Protein AF-A0A971BZM5-F1 (afdb_monomer_lite)

Secondary structure (DSSP, 8-state):
--TT-HHHHHHHHHHHHHHHHHH-TTSPPPEEEEEEEEEESSTTTT-PPTT-------EEEEEEEEEETTEEEEEEEESS-EEEE-------

Foldseek 3Di:
DPPPDVLQVVQVVVVQVVVCVVVDVPWARKDWPDKDWDFAQWPCLPADDPPDDIDRDGFTWMWIWIDIPNDIWIWTGGSPDIDTRPPDDPDD

pLDDT: mean 78.95, std 13.73, range [35.59, 91.06]

Structure (mmCIF, N/CA/C/O backbone):
data_AF-A0A971BZM5-F1
#
_entry.id   AF-A0A971BZM5-F1
#
loop_
_atom_site.group_PDB
_atom_site.id
_atom_site.type_symbol
_atom_site.label_atom_id
_atom_site.label_alt_id
_atom_site.label_comp_id
_atom_site.label_asym_id
_atom_site.label_entity_id
_atom_site.label_seq_id
_atom_site.pdbx_PDB_ins_code
_atom_site.Cartn_x
_atom_site.Cartn_y
_atom_site.Cartn_z
_atom_site.occupancy
_atom_site.B_iso_or_equiv
_atom_site.auth_seq_id
_atom_site.auth_comp_id
_atom_site.auth_asym_id
_atom_site.auth_atom_id
_atom_site.pdbx_PDB_model_num
ATOM 1 N N . MET A 1 1 ? 12.834 -19.500 -0.166 1.00 43.06 1 MET A N 1
ATOM 2 C CA . MET A 1 1 ? 12.348 -18.820 1.060 1.00 43.06 1 MET A CA 1
ATOM 3 C C . MET A 1 1 ? 12.535 -17.315 0.870 1.00 43.06 1 MET A C 1
ATOM 5 O O . MET A 1 1 ? 13.674 -16.885 0.804 1.00 43.06 1 MET A O 1
ATOM 9 N N . CYS A 1 2 ? 11.463 -16.529 0.698 1.00 49.62 2 CYS A N 1
ATOM 10 C CA . CYS A 1 2 ? 11.539 -15.141 0.187 1.00 49.62 2 CYS A CA 1
ATOM 11 C C . CYS A 1 2 ? 11.099 -14.046 1.188 1.00 49.62 2 CYS A C 1
ATOM 13 O O . CYS A 1 2 ? 10.929 -12.898 0.800 1.00 49.62 2 CYS A O 1
ATOM 15 N N . LEU A 1 3 ? 10.954 -14.356 2.483 1.00 47.19 3 LEU A N 1
ATOM 16 C CA . LEU A 1 3 ? 10.614 -13.376 3.539 1.00 47.19 3 LEU A CA 1
ATOM 17 C C . LEU A 1 3 ? 11.845 -12.644 4.129 1.00 47.19 3 LEU A C 1
ATOM 19 O O . LEU A 1 3 ? 11.790 -12.089 5.229 1.00 47.19 3 LEU A O 1
ATOM 23 N N . GLY A 1 4 ? 12.970 -12.662 3.407 1.00 53.75 4 GLY A N 1
ATOM 24 C CA . GLY A 1 4 ? 14.235 -12.044 3.815 1.00 53.75 4 GLY A CA 1
ATOM 25 C C . GLY A 1 4 ? 14.495 -10.655 3.229 1.00 53.75 4 GLY A C 1
ATOM 26 O O . GLY A 1 4 ? 15.492 -10.045 3.598 1.00 53.75 4 GLY A O 1
ATOM 27 N N . ASP A 1 5 ? 13.643 -10.149 2.331 1.00 68.00 5 ASP A N 1
ATOM 28 C CA . ASP A 1 5 ? 13.939 -8.904 1.620 1.00 68.00 5 ASP A CA 1
ATOM 29 C C . ASP A 1 5 ? 13.781 -7.674 2.545 1.00 68.00 5 ASP A C 1
ATOM 31 O O . ASP A 1 5 ? 12.672 -7.389 3.024 1.00 68.00 5 ASP A O 1
ATOM 35 N N . PRO A 1 6 ? 14.866 -6.928 2.836 1.00 80.12 6 PRO A N 1
ATOM 36 C CA . PRO A 1 6 ? 14.811 -5.772 3.731 1.00 80.12 6 PRO A CA 1
ATOM 37 C C . PRO A 1 6 ? 13.936 -4.646 3.164 1.00 80.12 6 PRO A C 1
ATOM 39 O O . PRO A 1 6 ? 13.367 -3.860 3.929 1.00 80.12 6 PRO A O 1
ATOM 42 N N . THR A 1 7 ? 13.769 -4.594 1.839 1.00 83.31 7 THR A N 1
ATOM 43 C CA . THR A 1 7 ? 12.906 -3.623 1.161 1.00 83.31 7 THR A CA 1
ATOM 44 C C . THR A 1 7 ? 11.456 -3.834 1.563 1.00 83.31 7 THR A C 1
ATOM 46 O O . THR A 1 7 ? 10.776 -2.874 1.918 1.00 83.31 7 THR A O 1
ATOM 49 N N . VAL A 1 8 ? 10.987 -5.086 1.603 1.00 82.69 8 VAL A N 1
ATOM 50 C CA . VAL A 1 8 ? 9.599 -5.407 1.974 1.00 82.69 8 VAL A CA 1
ATOM 51 C C . VAL A 1 8 ? 9.287 -4.948 3.396 1.00 82.69 8 VAL A C 1
ATOM 53 O O . VAL A 1 8 ? 8.273 -4.289 3.619 1.00 82.69 8 VAL A O 1
ATOM 56 N N . ARG A 1 9 ? 10.179 -5.220 4.357 1.00 84.69 9 ARG A N 1
ATOM 57 C CA . ARG A 1 9 ? 10.003 -4.770 5.751 1.00 84.69 9 ARG A CA 1
ATOM 58 C C . ARG A 1 9 ? 9.880 -3.249 5.841 1.00 84.69 9 ARG A C 1
ATOM 60 O O . ARG A 1 9 ? 9.016 -2.736 6.552 1.00 84.69 9 ARG A O 1
ATOM 67 N N . ARG A 1 10 ? 10.709 -2.528 5.080 1.00 87.62 10 ARG A N 1
ATOM 68 C CA . ARG A 1 10 ? 10.663 -1.064 5.007 1.00 87.62 10 ARG A CA 1
ATOM 69 C C . ARG A 1 10 ? 9.354 -0.568 4.394 1.00 87.62 10 ARG A C 1
ATOM 71 O O . ARG A 1 10 ? 8.734 0.335 4.949 1.00 87.62 10 ARG A O 1
ATOM 78 N N . LEU A 1 11 ? 8.915 -1.169 3.291 1.00 88.75 11 LEU A N 1
ATOM 79 C CA . LEU A 1 11 ? 7.674 -0.812 2.602 1.00 88.75 11 LEU A CA 1
ATOM 80 C C . LEU A 1 11 ? 6.440 -1.055 3.475 1.00 88.75 11 LEU A C 1
ATOM 82 O O . LEU A 1 11 ? 5.570 -0.192 3.544 1.00 88.75 11 LEU A O 1
ATOM 86 N N . VAL A 1 12 ? 6.398 -2.174 4.199 1.00 89.12 12 VAL A N 1
ATOM 87 C CA . VAL A 1 12 ? 5.345 -2.474 5.179 1.00 89.12 12 VAL A CA 1
ATOM 88 C C . VAL A 1 12 ? 5.320 -1.429 6.290 1.00 89.12 12 VAL A C 1
ATOM 90 O O . VAL A 1 12 ? 4.262 -0.883 6.591 1.00 89.12 12 VAL A O 1
ATOM 93 N N . SER A 1 13 ? 6.479 -1.083 6.857 1.00 89.31 13 SER A N 1
ATOM 94 C CA . SER A 1 13 ? 6.552 -0.038 7.882 1.00 89.31 13 SER A CA 1
ATOM 95 C C . SER A 1 13 ? 6.067 1.318 7.359 1.00 89.31 13 SER A C 1
ATOM 97 O O . SER A 1 13 ? 5.389 2.044 8.088 1.00 89.31 13 SER A O 1
ATOM 99 N N . LEU A 1 14 ? 6.392 1.666 6.109 1.00 90.00 14 LEU A N 1
ATOM 100 C CA . LEU A 1 14 ? 5.908 2.889 5.466 1.00 90.00 14 LEU A CA 1
ATOM 101 C C . LEU A 1 14 ? 4.392 2.845 5.241 1.00 90.00 14 LEU A C 1
ATOM 103 O O . LEU A 1 14 ? 3.718 3.828 5.543 1.00 90.00 14 LEU A O 1
ATOM 107 N N . ALA A 1 15 ? 3.861 1.713 4.768 1.00 89.88 15 ALA A N 1
ATOM 108 C CA . ALA A 1 15 ? 2.436 1.498 4.528 1.00 89.88 15 ALA A CA 1
ATOM 109 C C . ALA A 1 15 ? 1.622 1.613 5.825 1.00 89.88 15 ALA A C 1
ATOM 111 O O . ALA A 1 15 ? 0.659 2.374 5.885 1.00 89.88 15 ALA A O 1
ATOM 112 N N . SER A 1 16 ? 2.042 0.928 6.891 1.00 88.69 16 SER A N 1
ATOM 113 C CA . SER A 1 16 ? 1.366 0.977 8.191 1.00 88.69 16 SER A CA 1
ATOM 114 C C . SER A 1 16 ? 1.422 2.370 8.817 1.00 88.69 16 SER A C 1
ATOM 116 O O . SER A 1 16 ? 0.428 2.833 9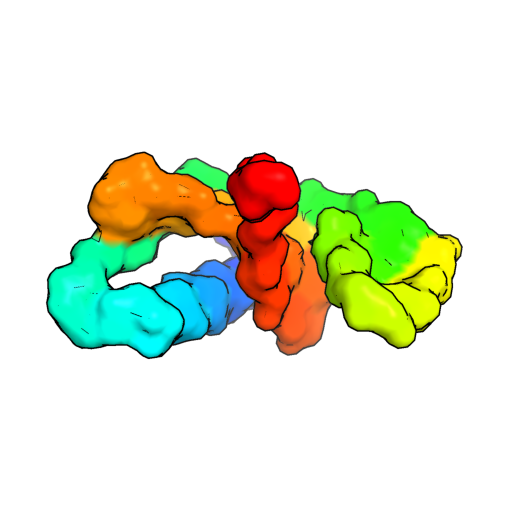.376 1.00 88.69 16 SER A O 1
ATOM 118 N N . ALA A 1 17 ? 2.557 3.070 8.706 1.00 89.44 17 ALA A N 1
ATOM 119 C CA . ALA A 1 17 ? 2.680 4.439 9.200 1.00 89.44 17 ALA A CA 1
ATOM 120 C C . ALA A 1 17 ? 1.805 5.420 8.404 1.00 89.44 17 ALA A C 1
ATOM 122 O O . ALA A 1 17 ? 1.180 6.302 8.993 1.00 89.44 17 ALA A O 1
ATOM 123 N N . ASP A 1 18 ? 1.740 5.265 7.081 1.00 89.38 18 ASP A N 1
ATOM 124 C CA . ASP A 1 18 ? 0.847 6.039 6.218 1.00 89.38 18 ASP A CA 1
ATOM 125 C C . ASP A 1 18 ? -0.624 5.788 6.565 1.00 89.38 18 ASP A C 1
ATOM 127 O O . ASP A 1 18 ? -1.364 6.743 6.801 1.00 89.38 18 ASP A O 1
ATOM 131 N N . LEU A 1 19 ? -1.024 4.521 6.708 1.00 88.56 19 LEU A N 1
ATOM 132 C CA . LEU A 1 19 ? -2.391 4.153 7.068 1.00 88.56 19 LEU A CA 1
ATOM 133 C C . LEU A 1 19 ? -2.781 4.721 8.434 1.00 88.56 19 LEU A C 1
ATOM 135 O O . LEU A 1 19 ? -3.839 5.327 8.573 1.00 88.56 19 LEU A O 1
ATOM 139 N N . LYS A 1 20 ? -1.897 4.615 9.431 1.00 88.69 20 LYS A N 1
ATOM 140 C CA . LYS A 1 20 ? -2.133 5.170 10.770 1.00 88.69 20 LYS A CA 1
ATOM 141 C C . LYS A 1 20 ? -2.259 6.696 10.755 1.00 88.69 20 LYS A C 1
ATOM 143 O O . LYS A 1 20 ? -3.083 7.241 11.482 1.00 88.69 20 LYS A O 1
ATOM 148 N N . ARG A 1 21 ? -1.495 7.396 9.907 1.00 88.06 21 ARG A N 1
ATOM 149 C CA . ARG A 1 21 ? -1.651 8.850 9.715 1.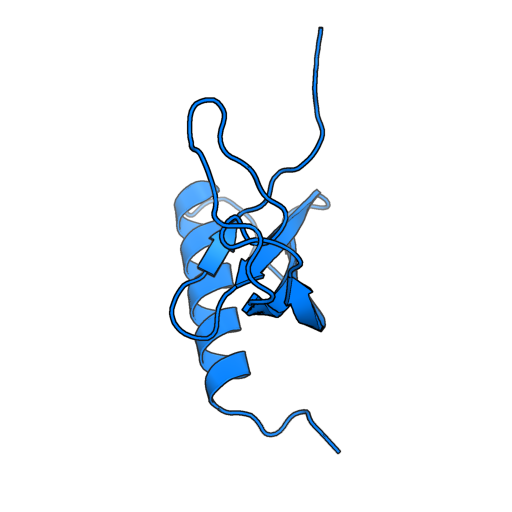00 88.06 21 ARG A CA 1
ATOM 150 C C . ARG A 1 21 ? -2.986 9.206 9.064 1.00 88.06 21 ARG A C 1
ATOM 152 O O . ARG A 1 21 ? -3.603 10.176 9.484 1.00 88.06 21 ARG A O 1
ATOM 159 N N . ARG A 1 22 ? -3.444 8.425 8.080 1.00 85.94 22 ARG A N 1
ATOM 160 C CA . ARG A 1 22 ? -4.731 8.646 7.393 1.00 85.94 22 ARG A CA 1
ATOM 161 C C . ARG A 1 22 ? -5.933 8.374 8.288 1.00 85.94 22 ARG A C 1
ATOM 163 O O . ARG A 1 22 ? -6.874 9.157 8.297 1.00 85.94 22 ARG A O 1
ATOM 170 N N . LEU A 1 23 ? -5.899 7.262 9.018 1.00 85.38 23 LEU A N 1
ATOM 171 C CA . LEU A 1 23 ? -6.976 6.849 9.915 1.00 85.38 23 LEU A CA 1
ATOM 172 C C . LEU A 1 23 ? -6.957 7.611 11.251 1.00 85.38 23 LEU A C 1
ATOM 174 O O . LEU A 1 23 ? -7.944 7.606 11.985 1.00 85.38 23 LEU A O 1
A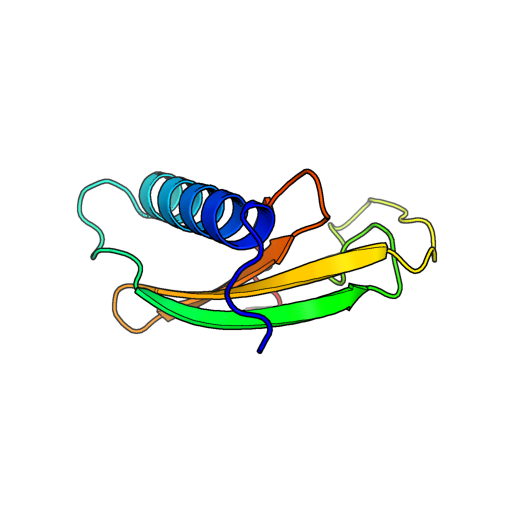TOM 178 N N . GLY A 1 24 ? -5.839 8.256 11.580 1.00 85.31 24 GLY A N 1
ATOM 179 C CA . GLY A 1 24 ? -5.649 9.008 12.811 1.00 85.31 24 GLY A CA 1
ATOM 180 C C . GLY A 1 24 ? -5.271 8.140 14.022 1.00 85.31 24 GLY A C 1
ATOM 181 O O . GLY A 1 24 ? -5.329 6.910 13.983 1.00 85.31 24 GLY A O 1
ATOM 182 N N . PRO A 1 25 ? -4.898 8.778 15.147 1.00 80.25 25 PRO A N 1
ATOM 183 C CA . PRO A 1 25 ? -4.362 8.098 16.331 1.00 80.25 25 PRO A CA 1
ATOM 184 C C . PRO A 1 25 ? -5.382 7.220 17.069 1.00 80.25 25 PRO A C 1
ATOM 186 O O . PRO A 1 25 ? -4.984 6.373 17.861 1.00 80.25 25 PRO A O 1
ATOM 189 N N . LYS A 1 26 ? -6.683 7.427 16.824 1.00 79.56 26 LYS A N 1
ATOM 190 C CA . LYS A 1 26 ? -7.777 6.654 17.433 1.00 79.56 26 LYS A CA 1
ATOM 191 C C . LYS A 1 26 ? -8.082 5.350 16.700 1.00 79.56 26 LYS A C 1
ATOM 193 O O . LYS A 1 26 ? -8.824 4.526 17.224 1.00 79.56 26 LYS A O 1
ATOM 198 N N . SER A 1 27 ? -7.552 5.179 15.496 1.00 82.00 27 SER A N 1
ATOM 199 C CA . SER A 1 27 ? -7.829 3.991 14.705 1.00 82.00 27 SER A CA 1
ATOM 200 C C . SER A 1 27 ? -6.950 2.819 15.141 1.00 82.00 27 SER A C 1
ATOM 202 O O . SER A 1 27 ? -5.802 3.027 15.553 1.00 82.00 27 SER A O 1
ATOM 204 N N . PRO A 1 28 ? -7.474 1.585 15.070 1.00 85.25 28 PRO A N 1
ATOM 205 C CA . PRO A 1 28 ? -6.745 0.398 15.489 1.00 85.25 28 PRO A CA 1
ATOM 206 C C . PRO A 1 28 ? -5.472 0.199 14.664 1.00 85.25 28 PRO A C 1
ATOM 208 O O . PRO A 1 28 ? -5.362 0.638 13.514 1.00 85.25 28 PRO A O 1
ATOM 211 N N . VAL A 1 29 ? -4.495 -0.472 15.277 1.00 84.44 29 VAL A N 1
ATOM 212 C CA . VAL A 1 29 ? -3.201 -0.744 14.647 1.00 84.44 29 VAL A CA 1
ATOM 213 C C . VAL A 1 29 ? -3.439 -1.519 13.349 1.00 84.44 29 VAL A C 1
ATOM 215 O O . VAL A 1 29 ? -4.113 -2.546 13.383 1.00 84.44 29 VAL A O 1
ATOM 218 N N . PRO A 1 30 ? -2.931 -1.034 12.205 1.00 88.81 30 PRO A N 1
ATOM 219 C CA . PRO A 1 30 ? -3.088 -1.745 10.952 1.00 88.81 30 PRO A CA 1
ATOM 220 C C . PRO A 1 30 ? -2.273 -3.038 10.971 1.00 88.81 30 PRO A C 1
ATOM 222 O O . PRO A 1 30 ? -1.053 -3.013 11.153 1.00 88.81 30 PRO A O 1
ATOM 225 N N . GLU A 1 31 ? -2.955 -4.157 10.764 1.00 89.62 31 GLU A N 1
ATOM 226 C CA . GLU A 1 31 ? -2.357 -5.483 10.682 1.00 89.62 31 GLU A CA 1
ATOM 227 C C . GLU A 1 31 ? -2.032 -5.837 9.237 1.00 89.62 31 GLU A C 1
ATOM 229 O O . GLU A 1 31 ? -2.827 -5.613 8.327 1.00 89.62 31 GLU A O 1
ATOM 234 N N . VAL A 1 32 ? -0.861 -6.427 9.018 1.00 90.56 32 VAL A N 1
ATOM 235 C CA . VAL A 1 32 ? -0.444 -6.888 7.694 1.00 90.56 32 VAL A CA 1
ATOM 236 C C . VAL A 1 32 ? -1.061 -8.256 7.445 1.00 90.56 32 VAL A C 1
ATOM 238 O O . VAL A 1 32 ? -0.702 -9.227 8.105 1.00 90.56 32 VAL A O 1
ATOM 241 N N . LYS A 1 33 ? -1.982 -8.343 6.487 1.00 91.06 33 LYS A N 1
ATOM 242 C CA . LYS A 1 33 ? -2.643 -9.600 6.115 1.00 91.06 33 LYS A CA 1
ATOM 243 C C . LYS A 1 33 ? -1.826 -10.392 5.110 1.00 91.06 33 LYS A C 1
ATOM 245 O O . LYS A 1 33 ? -1.698 -11.603 5.249 1.00 91.06 33 LYS A O 1
ATOM 250 N N . ALA A 1 34 ? -1.279 -9.714 4.106 1.00 88.31 34 ALA A N 1
ATOM 251 C CA . ALA A 1 34 ? -0.500 -10.356 3.059 1.00 88.31 34 ALA A CA 1
ATOM 252 C C . ALA A 1 34 ? 0.491 -9.381 2.429 1.00 88.31 34 ALA A C 1
ATOM 254 O O . ALA A 1 34 ? 0.229 -8.183 2.326 1.00 88.31 34 ALA A O 1
ATOM 255 N N . VAL A 1 35 ? 1.621 -9.913 1.966 1.00 89.44 35 VAL A N 1
ATOM 256 C CA . VAL A 1 35 ? 2.550 -9.191 1.099 1.00 89.44 35 VAL A CA 1
ATOM 257 C C . VAL A 1 35 ? 2.976 -10.113 -0.028 1.00 89.44 35 VAL A C 1
ATOM 259 O O . VAL A 1 35 ? 3.470 -11.209 0.229 1.00 89.44 35 VAL A O 1
ATOM 262 N N . ALA A 1 36 ? 2.789 -9.670 -1.267 1.00 86.81 36 ALA A N 1
ATOM 263 C CA . ALA A 1 36 ? 3.175 -10.423 -2.452 1.00 86.81 36 ALA A CA 1
ATOM 264 C C . ALA A 1 36 ? 3.948 -9.529 -3.432 1.00 86.81 36 ALA A C 1
ATOM 266 O O . ALA A 1 36 ? 3.551 -8.377 -3.627 1.00 86.81 36 ALA A O 1
ATOM 267 N N . PRO A 1 37 ? 5.033 -10.018 -4.056 1.00 87.25 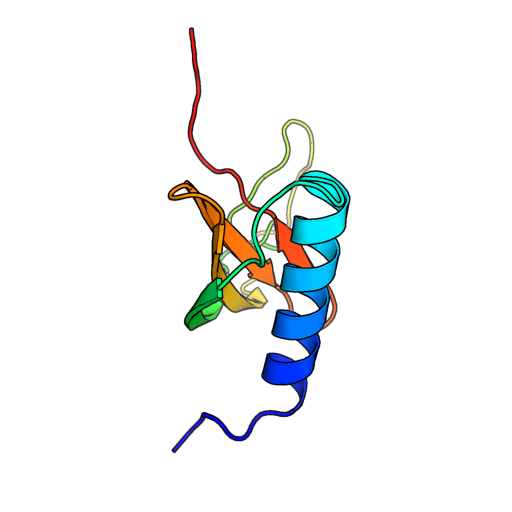37 PRO A N 1
ATOM 268 C CA . PRO A 1 37 ? 5.628 -9.344 -5.204 1.00 87.25 37 PRO A CA 1
ATOM 269 C C . PRO A 1 37 ? 4.636 -9.361 -6.372 1.00 87.25 37 PRO A C 1
ATOM 271 O O . PRO A 1 37 ? 3.993 -10.380 -6.627 1.00 87.25 37 PRO A O 1
ATOM 274 N N . VAL A 1 38 ? 4.480 -8.223 -7.044 1.00 86.88 38 VAL A N 1
ATOM 275 C CA . VAL A 1 38 ? 3.560 -8.055 -8.176 1.00 86.88 38 VAL A CA 1
ATOM 276 C C . VAL A 1 38 ? 4.237 -7.194 -9.232 1.00 86.88 38 VAL A C 1
ATOM 278 O O . VAL A 1 38 ? 4.783 -6.137 -8.917 1.00 86.88 38 VAL A O 1
ATOM 281 N N . ASP A 1 39 ? 4.162 -7.634 -10.483 1.00 85.62 39 ASP A N 1
ATOM 282 C CA . ASP A 1 39 ? 4.567 -6.845 -11.640 1.00 85.62 39 ASP A CA 1
ATOM 283 C C . ASP A 1 39 ? 3.359 -6.061 -12.153 1.00 85.62 39 ASP A C 1
ATOM 285 O O . ASP A 1 39 ? 2.384 -6.625 -12.653 1.00 85.62 39 ASP A O 1
ATOM 289 N N . TRP A 1 40 ? 3.395 -4.745 -11.972 1.00 86.56 40 TRP A N 1
ATOM 290 C CA . TRP A 1 40 ? 2.312 -3.866 -12.393 1.00 86.56 40 TRP A CA 1
ATOM 291 C C . TRP A 1 40 ? 2.410 -3.604 -13.893 1.00 86.56 40 TRP A C 1
ATOM 293 O O . TRP A 1 40 ? 3.495 -3.255 -14.344 1.00 86.56 40 TRP A O 1
ATOM 303 N N . PRO A 1 41 ? 1.321 -3.705 -14.671 1.00 78.88 41 PRO A N 1
ATOM 304 C CA . PRO A 1 41 ? 1.362 -3.496 -16.123 1.00 78.88 41 PRO A CA 1
ATOM 305 C C . PRO A 1 41 ? 1.596 -2.028 -16.527 1.00 78.88 41 PRO A C 1
ATOM 307 O O . PRO A 1 41 ? 1.891 -1.740 -17.686 1.00 78.88 41 PRO A O 1
ATOM 310 N N . ASP A 1 42 ? 1.467 -1.101 -15.579 1.00 79.44 42 ASP A N 1
ATOM 311 C CA . ASP A 1 42 ? 1.576 0.337 -15.780 1.00 79.44 42 ASP A CA 1
ATOM 312 C C . ASP A 1 42 ? 2.308 1.026 -14.616 1.00 79.44 42 ASP A C 1
ATOM 314 O O . ASP A 1 42 ? 2.312 0.556 -13.472 1.00 79.44 42 ASP A O 1
ATOM 318 N N . ALA A 1 43 ? 2.875 2.206 -14.891 1.00 72.94 43 ALA A N 1
ATOM 319 C CA . ALA A 1 43 ? 3.515 3.061 -13.884 1.00 72.94 43 ALA A CA 1
ATOM 320 C C . ALA A 1 43 ? 2.531 3.623 -12.835 1.00 72.94 43 ALA A C 1
ATOM 322 O O . ALA A 1 43 ? 2.948 4.234 -11.848 1.00 72.94 43 ALA A O 1
ATOM 323 N N . GLY A 1 44 ? 1.223 3.443 -13.039 1.00 71.44 44 GLY A N 1
ATOM 324 C CA . GLY A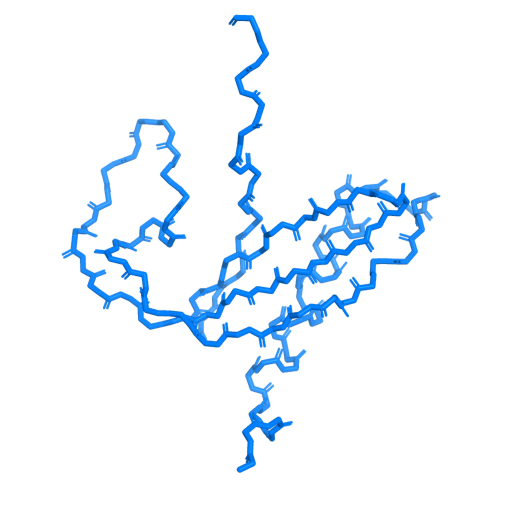 1 44 ? 0.179 3.755 -12.068 1.00 71.44 44 GLY A CA 1
ATOM 325 C C . GLY A 1 44 ? 0.044 2.695 -10.980 1.00 71.44 44 GLY A C 1
ATOM 326 O O . GLY A 1 44 ? -0.763 2.883 -10.065 1.00 71.44 44 GLY A O 1
ATOM 327 N N . LEU A 1 45 ? 0.846 1.624 -11.041 1.00 75.94 45 LEU A N 1
ATOM 328 C CA . LEU A 1 45 ? 0.838 0.507 -10.101 1.00 75.94 45 LEU A CA 1
ATOM 329 C C . LEU A 1 45 ? -0.568 -0.092 -9.975 1.00 75.94 45 LEU A C 1
ATOM 331 O O . LEU A 1 45 ? -1.014 -0.391 -8.871 1.00 75.94 45 LEU A O 1
ATOM 335 N N . GLY A 1 46 ? -1.323 -0.167 -11.078 1.00 67.00 46 GLY A N 1
ATOM 336 C CA . GLY A 1 46 ? -2.713 -0.635 -11.075 1.00 67.00 46 GLY A CA 1
ATOM 337 C C . GLY A 1 46 ? -3.688 0.276 -10.315 1.00 67.00 46 GLY A C 1
ATOM 338 O O . GLY A 1 46 ? -4.786 -0.156 -9.967 1.00 67.00 46 GLY A O 1
ATOM 339 N N . CYS A 1 47 ? -3.290 1.518 -10.021 1.00 71.38 47 CYS A N 1
ATOM 340 C CA . CYS A 1 47 ? -4.106 2.511 -9.334 1.00 71.38 47 CYS A CA 1
ATOM 341 C C . CYS A 1 47 ? -4.104 3.862 -10.075 1.00 71.38 47 CYS A C 1
ATOM 343 O O . CYS A 1 47 ? -3.498 4.840 -9.600 1.00 71.38 47 CYS A O 1
ATOM 345 N N . PRO A 1 48 ? -4.750 3.918 -11.256 1.00 65.94 48 PRO A N 1
ATOM 346 C CA . PRO A 1 48 ? -4.785 5.122 -12.067 1.00 65.94 48 PRO A CA 1
ATOM 347 C C . PRO A 1 48 ? -5.548 6.230 -11.333 1.00 65.94 48 PRO A C 1
ATOM 349 O O . PRO A 1 48 ? -6.714 6.076 -10.977 1.00 65.94 48 PRO A O 1
ATOM 352 N N . GLU A 1 49 ? -4.882 7.356 -11.074 1.00 64.06 49 GLU A N 1
ATOM 353 C CA . GLU A 1 49 ? -5.568 8.576 -10.646 1.00 64.06 49 GLU A CA 1
ATOM 354 C C . GLU A 1 49 ? -6.255 9.219 -11.855 1.00 64.06 49 GLU A C 1
ATOM 356 O O . GLU A 1 49 ? -5.663 9.317 -12.935 1.00 64.06 49 GLU A O 1
ATOM 361 N N . ALA A 1 50 ? -7.492 9.686 -11.668 1.00 62.84 50 ALA A N 1
ATOM 362 C CA . ALA A 1 50 ? -8.228 10.394 -12.707 1.00 62.84 50 ALA A CA 1
ATOM 363 C C . ALA A 1 50 ? -7.422 11.611 -13.199 1.00 62.84 50 ALA A C 1
ATOM 365 O O . ALA A 1 50 ? -6.982 12.441 -12.404 1.00 62.84 50 ALA A O 1
ATOM 366 N N . GLY A 1 51 ? -7.211 11.695 -14.514 1.00 64.62 51 GLY A N 1
ATOM 367 C CA . GLY A 1 51 ? -6.482 12.794 -15.153 1.00 64.62 51 GLY A CA 1
ATOM 368 C C . GLY A 1 51 ? -4.965 12.607 -15.276 1.00 64.62 51 GLY A C 1
ATOM 369 O O . GLY A 1 51 ? -4.309 13.485 -15.833 1.00 64.62 51 GLY A O 1
ATOM 370 N N . LYS A 1 52 ? -4.387 11.486 -14.816 1.00 67.88 52 LYS A N 1
ATOM 371 C CA . LYS A 1 52 ? -2.970 11.163 -15.060 1.00 67.88 52 LYS A CA 1
ATOM 372 C C . LYS A 1 52 ? -2.816 10.101 -16.144 1.00 67.88 52 LYS A C 1
ATOM 374 O O . LYS A 1 52 ? -3.406 9.027 -16.070 1.00 67.88 52 LYS A O 1
ATOM 379 N N . LEU A 1 53 ? -1.965 10.400 -17.123 1.00 71.94 53 LEU A N 1
ATOM 380 C CA . LEU A 1 53 ? -1.466 9.419 -18.079 1.00 71.94 53 LEU A CA 1
ATOM 381 C C . LEU A 1 53 ? -0.298 8.671 -17.438 1.00 71.94 53 LEU A C 1
ATOM 383 O O . LEU A 1 53 ? 0.680 9.283 -17.008 1.00 71.94 53 LEU A O 1
ATOM 387 N N . TYR A 1 54 ? -0.407 7.351 -17.375 1.00 75.00 54 TYR A N 1
ATOM 388 C CA . TYR A 1 54 ? 0.670 6.483 -16.919 1.00 75.00 54 TYR A CA 1
ATOM 389 C C . TYR A 1 54 ? 1.267 5.762 -18.120 1.00 75.00 54 TYR A C 1
ATOM 391 O O . TYR A 1 54 ? 0.545 5.320 -19.012 1.00 75.00 54 TYR A O 1
ATOM 399 N N . ALA A 1 55 ? 2.592 5.635 -18.142 1.00 76.25 55 ALA A N 1
ATOM 400 C CA . ALA A 1 55 ? 3.254 4.802 -19.133 1.00 76.25 55 ALA A CA 1
ATOM 401 C C . ALA A 1 55 ? 2.877 3.329 -18.901 1.00 76.25 55 ALA A C 1
ATOM 403 O O . ALA A 1 55 ? 2.901 2.859 -17.759 1.00 76.25 55 ALA A O 1
ATOM 404 N N . ALA A 1 56 ? 2.571 2.606 -19.981 1.00 77.62 56 ALA A N 1
ATOM 405 C CA . ALA A 1 56 ? 2.328 1.161 -19.983 1.00 77.62 56 ALA A CA 1
ATOM 406 C C . ALA A 1 56 ? 3.656 0.391 -19.865 1.00 77.62 56 ALA A C 1
ATOM 408 O O . ALA A 1 56 ? 4.080 -0.318 -20.775 1.00 77.62 56 ALA A O 1
ATOM 409 N N . VAL A 1 57 ? 4.368 0.628 -18.764 1.00 81.38 57 VAL A N 1
ATOM 410 C CA . VAL A 1 57 ? 5.641 -0.011 -18.447 1.00 81.38 57 VAL A CA 1
ATOM 411 C C . VAL A 1 57 ? 5.443 -0.983 -17.296 1.00 81.38 57 VAL A C 1
ATOM 413 O O . VAL A 1 57 ? 4.920 -0.612 -16.241 1.00 81.38 57 VAL A O 1
ATOM 416 N N . VAL A 1 58 ? 5.908 -2.219 -17.501 1.00 84.44 58 VAL A N 1
ATOM 417 C CA . VAL A 1 58 ? 5.883 -3.247 -16.463 1.00 84.44 58 VAL A CA 1
ATOM 418 C C . VAL A 1 58 ? 6.784 -2.805 -15.314 1.00 84.44 58 VAL A C 1
ATOM 420 O O . VAL A 1 58 ? 8.008 -2.763 -15.444 1.00 84.44 58 VAL A O 1
ATOM 423 N N . THR A 1 59 ? 6.169 -2.433 -14.197 1.00 84.81 59 THR A N 1
ATOM 424 C CA . THR A 1 59 ? 6.860 -1.910 -13.023 1.00 84.81 59 THR A CA 1
ATOM 425 C C . THR A 1 59 ? 6.871 -2.976 -11.931 1.00 84.81 59 THR A C 1
ATOM 427 O O . THR A 1 59 ? 5.824 -3.240 -11.335 1.00 84.81 59 THR A O 1
ATOM 430 N N . PRO A 1 60 ? 8.029 -3.587 -11.626 1.00 84.88 60 PRO A N 1
ATOM 431 C CA . PRO A 1 60 ? 8.116 -4.565 -10.553 1.00 84.88 60 PRO A CA 1
ATOM 432 C C . PRO A 1 60 ? 7.921 -3.884 -9.198 1.00 84.88 60 PRO A C 1
ATOM 434 O O . PRO A 1 60 ? 8.585 -2.892 -8.873 1.00 84.88 60 PRO A O 1
ATOM 437 N N . GLY A 1 61 ? 7.035 -4.438 -8.381 1.00 88.31 61 GLY A N 1
ATOM 438 C CA . GLY A 1 61 ? 6.649 -3.862 -7.103 1.00 88.31 61 GLY A CA 1
ATOM 439 C C . GLY A 1 61 ? 6.140 -4.899 -6.110 1.00 88.31 61 GLY A C 1
ATOM 440 O O . GLY A 1 61 ? 6.364 -6.102 -6.254 1.00 88.31 61 GLY A O 1
ATOM 441 N N . TYR A 1 62 ? 5.456 -4.418 -5.076 1.00 88.50 62 TYR A N 1
ATOM 442 C CA . TYR A 1 62 ? 4.828 -5.271 -4.072 1.00 88.50 62 TYR A CA 1
ATOM 443 C C . TYR A 1 62 ? 3.394 -4.820 -3.808 1.00 88.50 62 TYR A C 1
ATOM 445 O O . TYR A 1 62 ? 3.070 -3.631 -3.823 1.00 88.50 62 TYR A O 1
ATOM 453 N N . ARG A 1 63 ? 2.526 -5.789 -3.537 1.00 89.19 63 ARG A N 1
ATOM 454 C CA . ARG A 1 63 ? 1.169 -5.577 -3.048 1.00 89.19 63 ARG A CA 1
ATOM 455 C C . ARG A 1 63 ? 1.121 -5.952 -1.577 1.00 89.19 63 ARG A C 1
ATOM 457 O O . ARG A 1 63 ? 1.344 -7.108 -1.225 1.00 89.19 63 ARG A O 1
ATOM 464 N N . ILE A 1 64 ? 0.827 -4.968 -0.740 1.00 90.44 64 ILE A N 1
ATOM 465 C CA . ILE A 1 64 ? 0.698 -5.093 0.710 1.00 90.44 64 ILE A CA 1
ATOM 466 C C . ILE A 1 64 ? -0.783 -4.954 1.055 1.00 90.44 64 ILE A C 1
ATOM 468 O O . ILE A 1 64 ? -1.416 -3.957 0.718 1.00 90.44 64 ILE A O 1
ATOM 472 N N . GLU A 1 65 ? -1.345 -5.941 1.734 1.00 90.38 65 GLU A N 1
ATOM 473 C CA . GLU A 1 65 ? -2.712 -5.897 2.245 1.00 90.38 65 GLU A CA 1
ATOM 474 C C . GLU A 1 65 ? -2.671 -5.614 3.741 1.00 90.38 65 GLU A C 1
ATOM 476 O O . GLU A 1 65 ? -2.124 -6.402 4.513 1.00 90.38 65 GLU A O 1
ATOM 481 N N . LEU A 1 66 ? -3.237 -4.478 4.137 1.00 90.38 66 LEU A N 1
ATOM 482 C CA . LEU A 1 66 ? -3.392 -4.078 5.529 1.00 90.38 66 LEU A CA 1
ATOM 483 C C . LEU A 1 66 ? -4.861 -4.176 5.935 1.00 90.38 66 LEU A C 1
ATOM 485 O O . LEU A 1 66 ? -5.746 -3.907 5.131 1.00 90.38 66 LEU A O 1
ATOM 489 N N . GLU A 1 67 ? -5.139 -4.517 7.183 1.00 88.12 67 GLU A N 1
ATOM 490 C CA . GLU A 1 67 ? -6.485 -4.519 7.755 1.00 88.12 67 GLU A CA 1
ATOM 491 C C . GLU A 1 67 ? -6.488 -3.660 9.015 1.00 88.12 67 GLU A C 1
ATOM 493 O O . GLU A 1 67 ? -5.614 -3.787 9.868 1.00 88.12 67 GLU A O 1
ATOM 498 N N . SER A 1 68 ? -7.448 -2.750 9.126 1.00 86.56 68 SER A N 1
ATOM 499 C CA . SER A 1 68 ? -7.624 -1.918 10.315 1.00 86.56 68 SER A CA 1
ATOM 500 C C . SER A 1 68 ? -9.113 -1.780 10.595 1.00 86.56 68 SER A C 1
ATOM 502 O O . SER A 1 68 ? -9.882 -1.384 9.720 1.00 86.56 68 SER A O 1
ATOM 504 N N . GLY A 1 69 ? -9.536 -2.170 11.799 1.00 84.44 69 GLY A N 1
ATOM 505 C CA . GLY A 1 69 ? -10.929 -2.035 12.236 1.00 84.44 69 GLY A CA 1
ATOM 506 C C . GLY A 1 69 ? -11.922 -2.820 11.376 1.00 84.44 69 GLY A C 1
ATOM 507 O O . GLY A 1 69 ? -13.046 -2.371 11.188 1.00 84.44 69 GLY A O 1
ATOM 508 N N . GLY A 1 70 ? -11.495 -3.951 10.801 1.00 84.75 70 GLY A N 1
ATOM 509 C CA . GLY A 1 70 ? -12.308 -4.766 9.891 1.00 84.75 70 GLY A CA 1
ATOM 510 C C . GLY A 1 70 ? -12.351 -4.266 8.442 1.00 84.75 70 GLY A C 1
ATOM 511 O O . GLY A 1 70 ? -12.985 -4.898 7.600 1.00 84.75 70 GLY A O 1
ATOM 512 N N . VAL A 1 71 ? -11.661 -3.168 8.121 1.00 85.62 71 VAL A N 1
ATOM 513 C CA . VAL A 1 71 ? -11.548 -2.649 6.753 1.00 85.62 71 VAL A CA 1
ATOM 514 C C . VAL A 1 71 ? -10.197 -3.032 6.165 1.00 85.62 71 VAL A C 1
ATOM 516 O O . VAL A 1 71 ? -9.151 -2.802 6.774 1.00 85.62 71 VAL A O 1
ATOM 519 N N . ARG A 1 72 ? -10.217 -3.602 4.957 1.00 88.25 72 ARG A N 1
ATOM 520 C CA . ARG A 1 72 ? -9.009 -3.983 4.217 1.00 88.25 72 ARG A CA 1
ATOM 521 C C . ARG A 1 72 ? -8.563 -2.871 3.276 1.00 88.25 72 ARG A C 1
ATOM 523 O O . ARG A 1 72 ? -9.322 -2.409 2.427 1.00 88.25 72 ARG A O 1
ATOM 530 N N . TYR A 1 73 ? -7.298 -2.504 3.390 1.00 88.50 73 TYR A N 1
ATOM 531 C CA . TYR A 1 73 ? -6.610 -1.487 2.616 1.00 88.50 73 TYR A CA 1
ATOM 532 C C . TYR A 1 73 ? -5.505 -2.136 1.789 1.00 88.50 73 TYR A C 1
ATOM 534 O O . TYR A 1 73 ? -4.604 -2.786 2.319 1.00 88.50 73 TYR A O 1
ATOM 542 N N . ARG A 1 74 ? -5.562 -1.944 0.473 1.00 89.81 74 ARG A N 1
ATOM 543 C CA . ARG A 1 74 ? -4.547 -2.443 -0.455 1.00 89.81 74 ARG A CA 1
ATOM 544 C C . ARG A 1 74 ? -3.542 -1.339 -0.735 1.00 89.81 74 ARG A C 1
ATOM 546 O O . ARG A 1 74 ? -3.892 -0.269 -1.216 1.00 89.81 74 ARG A O 1
ATOM 553 N N . TYR A 1 75 ? -2.288 -1.604 -0.421 1.00 89.38 75 TYR A N 1
ATOM 554 C CA . TYR A 1 75 ? -1.159 -0.735 -0.685 1.00 89.38 75 TYR A CA 1
ATOM 555 C C . TYR A 1 75 ? -0.343 -1.318 -1.827 1.00 89.38 75 TYR A C 1
ATOM 557 O O . TYR A 1 75 ? 0.113 -2.458 -1.772 1.00 89.38 75 TYR A O 1
ATOM 565 N N . HIS A 1 76 ? -0.185 -0.536 -2.884 1.00 90.31 76 HIS A N 1
ATOM 566 C CA . HIS A 1 76 ? 0.635 -0.885 -4.029 1.00 90.31 76 HIS A CA 1
ATOM 567 C C . HIS A 1 76 ? 1.928 -0.099 -3.918 1.00 90.31 76 HIS A C 1
ATOM 569 O O . HIS A 1 76 ? 1.921 1.121 -3.739 1.00 90.31 76 HIS A O 1
ATOM 575 N N . THR A 1 77 ? 3.047 -0.798 -3.968 1.00 85.69 77 THR A N 1
ATOM 576 C CA . THR A 1 77 ? 4.358 -0.178 -3.871 1.00 85.69 77 THR A CA 1
ATOM 577 C C . THR A 1 77 ? 5.126 -0.429 -5.148 1.00 85.69 77 THR A C 1
ATOM 579 O O . THR A 1 77 ? 5.061 -1.521 -5.715 1.00 85.69 77 THR A O 1
ATOM 582 N N . ASP A 1 78 ? 5.901 0.565 -5.558 1.00 81.75 78 ASP A N 1
ATOM 583 C CA . ASP A 1 78 ? 7.076 0.305 -6.379 1.00 81.75 78 ASP A CA 1
ATOM 584 C C . ASP A 1 78 ? 8.269 0.017 -5.441 1.00 81.75 78 ASP A C 1
ATOM 586 O O . ASP A 1 78 ? 8.130 -0.011 -4.212 1.00 81.75 78 ASP A O 1
ATOM 590 N N . ARG A 1 79 ? 9.453 -0.250 -5.992 1.00 77.88 79 ARG A N 1
ATOM 591 C CA . ARG A 1 79 ? 10.672 -0.495 -5.194 1.00 77.88 79 ARG A CA 1
ATOM 592 C C . ARG A 1 79 ? 11.177 0.747 -4.427 1.00 77.88 79 ARG A C 1
ATOM 594 O O . ARG A 1 79 ? 12.166 0.643 -3.710 1.00 77.88 79 ARG A O 1
ATOM 601 N N . ALA A 1 80 ? 10.520 1.900 -4.561 1.00 78.38 80 ALA A N 1
ATOM 602 C CA . ALA A 1 80 ? 10.901 3.191 -3.990 1.00 78.38 80 ALA A CA 1
ATOM 603 C C . ALA A 1 80 ? 9.800 3.868 -3.140 1.00 78.38 80 ALA A C 1
ATOM 605 O O . ALA A 1 80 ? 10.123 4.542 -2.162 1.00 78.38 80 ALA A O 1
ATOM 606 N N . ARG A 1 81 ? 8.511 3.712 -3.470 1.00 82.12 81 ARG A N 1
ATOM 607 C CA . ARG A 1 81 ? 7.379 4.422 -2.856 1.00 82.12 81 ARG A CA 1
ATOM 608 C C . ARG A 1 81 ? 6.182 3.501 -2.619 1.00 82.12 81 ARG A C 1
ATOM 610 O O . ARG A 1 81 ? 5.957 2.536 -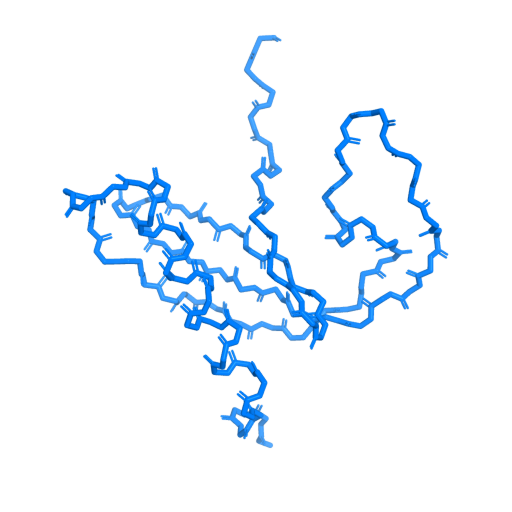3.343 1.00 82.12 81 ARG A O 1
ATOM 617 N N . VAL A 1 82 ? 5.371 3.855 -1.624 1.00 87.00 82 VAL A N 1
ATOM 618 C CA . VAL A 1 82 ? 4.116 3.179 -1.274 1.00 87.00 82 VAL A CA 1
ATOM 619 C C . VAL A 1 82 ? 2.921 4.069 -1.611 1.00 87.00 82 VAL A C 1
ATOM 621 O O . VAL A 1 82 ? 2.908 5.250 -1.268 1.00 87.00 82 VAL A O 1
ATOM 624 N N . LYS A 1 83 ? 1.909 3.507 -2.274 1.00 85.56 83 LYS A N 1
ATOM 625 C CA . LYS A 1 83 ? 0.662 4.186 -2.631 1.00 85.56 83 LYS A CA 1
ATOM 626 C C . LYS A 1 83 ? -0.524 3.373 -2.127 1.00 85.56 83 LYS A C 1
ATOM 628 O O . LYS A 1 83 ? -0.643 2.185 -2.411 1.00 85.56 83 LYS A O 1
ATOM 633 N N . LEU A 1 84 ? -1.414 4.012 -1.372 1.00 85.75 84 LEU A N 1
ATOM 634 C CA . LEU A 1 84 ? -2.683 3.394 -1.002 1.00 85.75 84 LEU A CA 1
ATOM 635 C C . LEU A 1 84 ? -3.564 3.317 -2.250 1.00 85.75 84 LEU A C 1
ATOM 637 O O . LEU A 1 84 ? -3.910 4.350 -2.822 1.00 85.75 84 LEU A O 1
ATOM 641 N N . CYS A 1 85 ? -3.934 2.104 -2.647 1.00 79.50 85 CYS A N 1
ATOM 642 C CA . CYS A 1 85 ? -4.884 1.872 -3.715 1.00 79.50 85 CYS A CA 1
ATOM 643 C C . CYS A 1 85 ? -6.253 1.504 -3.145 1.00 79.50 85 CYS A C 1
ATOM 645 O O . CYS A 1 85 ? -6.537 0.351 -2.819 1.00 79.50 85 CYS A O 1
ATOM 647 N N . THR A 1 86 ? -7.134 2.497 -3.045 1.00 66.81 86 THR A N 1
ATOM 648 C CA . THR A 1 86 ? -8.536 2.293 -2.657 1.00 66.81 86 THR A CA 1
ATOM 649 C C . THR A 1 86 ? -9.393 2.053 -3.904 1.00 66.81 86 THR A C 1
ATOM 651 O O . THR A 1 86 ? -10.328 2.795 -4.194 1.00 66.81 86 THR A O 1
ATOM 654 N N . GLY A 1 87 ? -9.038 1.055 -4.711 1.00 56.00 87 GLY A N 1
ATOM 655 C CA . GLY A 1 87 ? -9.826 0.701 -5.890 1.00 56.00 87 GLY A CA 1
ATOM 656 C C . GLY A 1 87 ? -11.171 0.085 -5.492 1.00 56.00 87 GLY A C 1
ATOM 657 O O . GLY A 1 87 ? -11.219 -1.111 -5.195 1.00 56.00 87 GLY A O 1
ATOM 658 N N . GLY A 1 88 ? -12.236 0.897 -5.504 1.00 44.25 88 GLY A N 1
ATOM 659 C CA . GLY A 1 88 ? -13.606 0.429 -5.743 1.00 44.25 88 GLY A CA 1
ATOM 660 C C . GLY A 1 88 ? -14.655 0.659 -4.651 1.00 44.25 88 GLY A C 1
ATOM 661 O O . GLY A 1 88 ? -15.280 -0.296 -4.210 1.00 44.25 88 GLY A O 1
ATOM 662 N N . THR A 1 89 ? -14.957 1.908 -4.306 1.00 40.03 89 THR A N 1
ATOM 663 C CA . THR A 1 89 ? -16.370 2.301 -4.180 1.00 40.03 89 THR A CA 1
ATOM 664 C C . THR A 1 89 ? -16.594 3.529 -5.044 1.00 40.03 89 THR A C 1
ATOM 666 O O . THR A 1 89 ? -16.569 4.663 -4.577 1.00 40.03 89 THR A O 1
ATOM 669 N N . SER A 1 90 ? -16.849 3.295 -6.330 1.00 42.28 90 SER A N 1
ATOM 670 C CA . SER A 1 90 ? -17.867 4.088 -7.010 1.00 42.28 90 SER A CA 1
ATOM 671 C C . SER A 1 90 ? -19.145 3.934 -6.187 1.00 42.28 90 SER A C 1
ATOM 673 O O . SER A 1 90 ? -19.793 2.886 -6.216 1.00 42.28 90 SER A O 1
ATOM 675 N N . ARG A 1 91 ? -19.432 4.924 -5.344 1.00 44.12 91 ARG A N 1
ATOM 676 C CA . ARG A 1 91 ? -20.738 5.075 -4.716 1.00 44.12 91 ARG A CA 1
ATOM 677 C C . ARG A 1 91 ? -21.422 6.226 -5.448 1.00 44.12 91 ARG A C 1
ATOM 679 O O . ARG A 1 91 ? -20.908 7.339 -5.385 1.00 44.12 91 ARG A O 1
ATOM 686 N N . ALA A 1 92 ? -22.563 5.880 -6.051 1.00 35.59 92 ALA A N 1
ATOM 687 C CA . ALA A 1 92 ? -23.496 6.680 -6.851 1.00 35.59 92 ALA A CA 1
ATOM 688 C C . ALA A 1 92 ? -23.095 6.909 -8.315 1.00 35.59 92 ALA A C 1
ATOM 690 O O . ALA A 1 92 ? -22.057 7.554 -8.567 1.00 35.59 92 ALA A O 1
#

Radius of gyration: 13.64 Å; chains: 1; bounding box: 38×32×37 Å

Sequence (92 aa):
MCLGDPTVRRLVSLASADLKRRLGPKSPVPEVKAVAPVDWPDAGLGCPEAGKLYAAVVTPGYRIELESGGVRYRYHTDRARVKLCTGGTSRA